Protein AF-A0A4U6WID3-F1 (afdb_monomer)

pLDDT: mean 82.36, std 12.95, range [45.88, 95.88]

Foldseek 3Di:
DPVCVPDDPLLVLLVVVLVVLLVVLVVVLVVCVVVVVDDRDDPVRSLVVSQVVLVVVCVVPNVSNVVVVPPVVVVVVVVVVVPDD

Organism: Setaria viridis (NCBI:txid4556)

Sequence (85 aa):
MQMRLGFNRHKRKGLDSSFMLISWTIWRERNDRVFGRLTAQSTAQITMAITQQAQLWIETGATMMSVLGWPAAAERASTLSTLAP

Secondary structure (DSSP, 8-state):
-GGGTT--HHHHHHHHHHHHHHHHHHHHHHHHHHTT-SPPPPHHHHHHHHHHHHHHHHHTT-HHHHTTTTTHHHHHHHHHHHS--

Solvent-accessible surface area (backbone atoms only — not comparable to full-atom values): 4874 Å² total; per-residue (Å²): 132,70,89,58,76,85,53,54,75,54,45,49,50,12,51,50,53,52,51,49,52,50,51,51,52,54,51,51,54,52,48,32,49,74,68,65,74,49,80,80,73,51,72,67,54,52,52,49,53,47,43,52,50,46,47,52,40,35,77,75,64,45,53,39,30,49,74,66,42,46,46,65,54,56,54,54,53,52,53,56,63,71,68,57,132

Radius of gyration: 14.48 Å; Cα contacts (8 Å, |Δi|>4): 56; chains: 1; bounding box: 28×35×40 Å

Mean predicted aligned error: 7.32 Å

Structure (mmCIF, N/CA/C/O backbone):
data_AF-A0A4U6WID3-F1
#
_entry.id   AF-A0A4U6WID3-F1
#
loop_
_atom_site.group_PDB
_atom_site.id
_atom_site.type_symbol
_atom_site.label_atom_id
_atom_site.label_alt_id
_atom_site.label_comp_id
_atom_site.label_asym_id
_atom_site.label_entity_id
_atom_site.label_seq_id
_atom_site.pdbx_PDB_ins_code
_atom_site.Cartn_x
_atom_site.Cartn_y
_atom_site.Cartn_z
_atom_site.occupancy
_atom_site.B_iso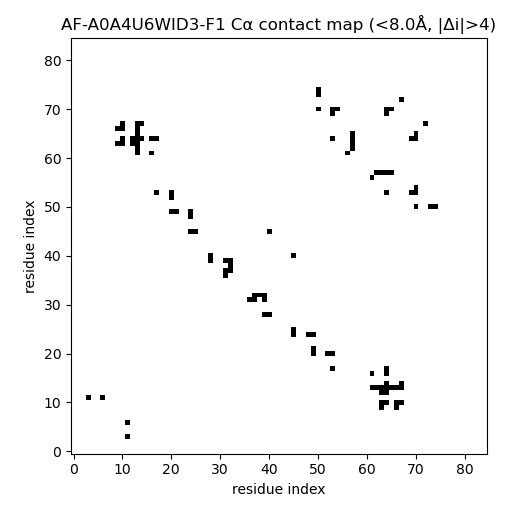_or_equiv
_atom_site.auth_seq_id
_atom_site.auth_comp_id
_atom_site.auth_asym_id
_atom_site.auth_atom_id
_atom_site.pdbx_PDB_model_num
ATOM 1 N N . MET A 1 1 ? -13.657 -4.102 -19.747 1.00 48.22 1 MET A N 1
ATOM 2 C CA . MET A 1 1 ? -12.187 -4.083 -19.978 1.00 48.22 1 MET A CA 1
ATOM 3 C C . MET A 1 1 ? -11.734 -2.986 -20.970 1.00 48.22 1 MET A C 1
ATOM 5 O O . MET A 1 1 ? -10.661 -3.099 -21.545 1.00 48.22 1 MET A O 1
ATOM 9 N N . GLN A 1 2 ? -12.483 -1.887 -21.151 1.00 54.53 2 GLN A N 1
ATOM 10 C CA . GLN A 1 2 ? -12.185 -0.861 -22.173 1.00 54.53 2 GLN A CA 1
ATOM 11 C C . GLN A 1 2 ? -11.138 0.189 -21.749 1.00 54.53 2 GLN A C 1
ATOM 13 O O . GLN A 1 2 ? -10.477 0.760 -22.607 1.00 54.53 2 GLN A O 1
ATOM 18 N N . MET A 1 3 ? -10.894 0.393 -20.446 1.00 57.84 3 MET A N 1
ATOM 19 C CA . MET A 1 3 ? -9.968 1.434 -19.950 1.00 57.84 3 MET A CA 1
ATOM 20 C C . MET A 1 3 ? -8.468 1.142 -20.167 1.00 57.84 3 MET A C 1
ATOM 22 O O . MET A 1 3 ? -7.619 1.951 -19.808 1.00 57.84 3 MET A O 1
ATOM 26 N N . ARG A 1 4 ? -8.109 -0.018 -20.735 1.00 59.75 4 ARG A N 1
ATOM 27 C CA . ARG A 1 4 ? -6.708 -0.368 -21.049 1.00 59.75 4 ARG A CA 1
ATOM 28 C C . ARG A 1 4 ? -6.276 0.087 -22.446 1.00 59.75 4 ARG A C 1
ATOM 30 O O . ARG A 1 4 ? -5.084 0.033 -22.755 1.00 59.75 4 ARG A O 1
ATOM 37 N N . LEU A 1 5 ? -7.229 0.492 -23.286 1.00 51.69 5 LEU A N 1
ATOM 38 C CA . LEU A 1 5 ? -7.002 0.943 -24.656 1.00 51.69 5 LEU A CA 1
ATOM 39 C C . LEU A 1 5 ? -6.412 2.358 -24.611 1.00 51.69 5 LEU A C 1
ATOM 41 O O . LEU A 1 5 ? -7.123 3.326 -24.379 1.00 51.69 5 LEU A O 1
ATOM 45 N N . GLY A 1 6 ? -5.089 2.456 -24.749 1.00 65.06 6 GLY A N 1
ATOM 46 C CA . GLY A 1 6 ? -4.337 3.718 -24.684 1.00 65.06 6 GLY A CA 1
ATOM 47 C C . GLY A 1 6 ? -3.127 3.670 -23.748 1.00 65.06 6 GLY A C 1
ATOM 48 O O . GLY A 1 6 ? -2.211 4.481 -23.868 1.00 65.06 6 GLY A O 1
ATOM 49 N N . PHE A 1 7 ? -3.059 2.678 -22.855 1.00 70.25 7 PHE A N 1
ATOM 50 C CA . PHE A 1 7 ? -1.895 2.490 -21.998 1.00 70.25 7 PHE A CA 1
ATOM 51 C C . PHE A 1 7 ? -0.832 1.623 -22.672 1.00 70.25 7 PHE A C 1
ATOM 53 O O . PHE A 1 7 ? -1.097 0.503 -23.119 1.00 70.25 7 PHE A O 1
ATOM 60 N N . ASN A 1 8 ? 0.410 2.115 -22.676 1.00 83.62 8 ASN A N 1
ATOM 61 C CA . ASN A 1 8 ? 1.556 1.294 -23.049 1.00 83.62 8 ASN A CA 1
ATOM 62 C C . ASN A 1 8 ? 1.701 0.094 -22.085 1.00 83.62 8 ASN A C 1
ATOM 64 O O . ASN A 1 8 ? 1.109 0.046 -21.001 1.00 83.62 8 ASN A O 1
ATOM 68 N N . ARG A 1 9 ? 2.506 -0.902 -22.472 1.00 83.56 9 ARG A N 1
ATOM 69 C CA . ARG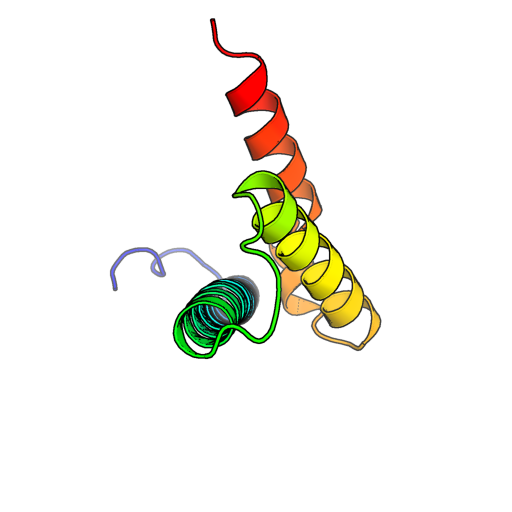 A 1 9 ? 2.671 -2.145 -21.699 1.00 83.56 9 ARG A CA 1
ATOM 70 C C . ARG A 1 9 ? 3.045 -1.902 -20.231 1.00 83.56 9 ARG A C 1
ATOM 72 O O . ARG A 1 9 ? 2.536 -2.611 -19.369 1.00 83.56 9 ARG A O 1
ATOM 79 N N . HIS A 1 10 ? 3.897 -0.918 -19.960 1.00 83.81 10 HIS A N 1
ATOM 80 C CA . HIS A 1 10 ? 4.377 -0.603 -18.615 1.00 83.81 10 HIS A CA 1
ATOM 81 C C . HIS A 1 10 ? 3.279 0.019 -17.748 1.00 83.81 10 HIS A C 1
ATOM 83 O O . HIS A 1 10 ? 3.055 -0.446 -16.635 1.00 83.81 10 HIS A O 1
ATOM 89 N N . LYS A 1 11 ? 2.507 0.968 -18.289 1.00 84.00 11 LYS A N 1
ATOM 90 C CA . LYS A 1 11 ? 1.370 1.575 -17.585 1.00 84.00 11 LYS A CA 1
ATOM 91 C C . LYS A 1 11 ? 0.266 0.557 -17.277 1.00 84.00 11 LYS A C 1
ATOM 93 O O . LYS A 1 11 ? -0.289 0.581 -16.187 1.00 84.00 11 LYS A O 1
ATOM 98 N N . ARG A 1 12 ? -0.003 -0.397 -18.181 1.00 87.12 12 ARG A N 1
ATOM 99 C CA . ARG A 1 12 ? -0.946 -1.502 -17.899 1.00 87.12 12 ARG A CA 1
ATOM 100 C C . ARG A 1 12 ? -0.470 -2.385 -16.746 1.00 87.12 12 ARG A C 1
ATOM 102 O O . ARG A 1 12 ? -1.269 -2.713 -15.882 1.00 87.12 12 ARG A O 1
ATOM 109 N N . LYS A 1 13 ? 0.823 -2.732 -16.717 1.00 87.44 13 LYS A N 1
ATOM 110 C CA . LYS A 1 13 ? 1.410 -3.511 -15.616 1.00 87.44 13 LYS A CA 1
ATOM 111 C C . LYS A 1 13 ? 1.351 -2.760 -14.289 1.00 87.44 13 LYS A C 1
ATOM 113 O O . LYS A 1 13 ? 0.958 -3.352 -13.296 1.00 87.44 13 LYS A O 1
ATOM 118 N N . GLY A 1 14 ? 1.693 -1.471 -14.287 1.00 89.31 14 GLY A N 1
ATOM 119 C CA . GLY A 1 14 ? 1.549 -0.625 -13.104 1.00 89.31 14 GLY A CA 1
ATOM 120 C C . GLY A 1 14 ? 0.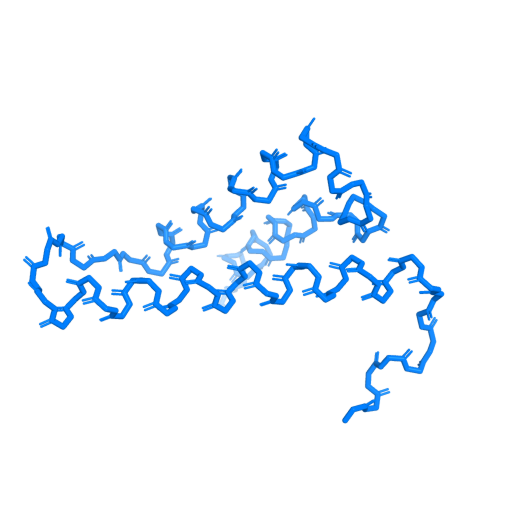113 -0.622 -12.587 1.00 89.31 14 GLY A C 1
ATOM 121 O O . GLY A 1 14 ? -0.103 -0.796 -11.394 1.00 89.31 14 GLY A O 1
ATOM 122 N N . LEU A 1 15 ? -0.865 -0.511 -13.493 1.00 88.75 15 LEU A N 1
ATOM 123 C CA . LEU A 1 15 ? -2.283 -0.459 -13.134 1.00 88.75 15 LEU A CA 1
ATOM 124 C C . LEU A 1 15 ? -2.744 -1.784 -12.526 1.00 88.75 15 LEU A C 1
ATOM 126 O O . LEU A 1 15 ? -3.483 -1.780 -11.548 1.00 88.75 15 LEU A O 1
ATOM 130 N N . ASP A 1 16 ? -2.276 -2.903 -13.077 1.00 90.44 16 ASP A N 1
ATOM 131 C CA . ASP A 1 16 ? -2.586 -4.241 -12.574 1.00 90.44 16 ASP A CA 1
ATOM 132 C C . ASP A 1 16 ? -2.023 -4.459 -11.176 1.00 90.44 16 ASP A C 1
ATOM 134 O O . ASP A 1 16 ? -2.744 -4.923 -10.294 1.00 90.44 16 ASP A O 1
ATOM 138 N N . SER A 1 17 ? -0.768 -4.065 -10.952 1.00 91.25 17 SER A N 1
ATOM 139 C CA . SER A 1 17 ? -0.135 -4.133 -9.635 1.00 91.25 17 SER A CA 1
ATOM 140 C C . SER A 1 17 ? -0.849 -3.244 -8.612 1.00 91.25 17 SER A C 1
ATOM 142 O O . SER A 1 17 ? -1.149 -3.708 -7.513 1.00 91.25 17 SER A O 1
ATOM 144 N N . SER A 1 18 ? -1.186 -2.000 -8.973 1.00 90.94 18 SER A N 1
ATOM 145 C CA . SER A 1 18 ? -1.947 -1.096 -8.101 1.00 90.94 18 SER A CA 1
ATOM 146 C C . SER A 1 18 ? -3.339 -1.649 -7.786 1.00 90.94 18 SER A C 1
ATOM 148 O O . SER A 1 18 ? -3.753 -1.650 -6.628 1.00 90.94 18 SER A O 1
ATOM 150 N N . PHE A 1 19 ? -4.052 -2.170 -8.788 1.00 91.69 19 PHE A N 1
ATOM 151 C CA . PHE A 1 19 ? -5.377 -2.764 -8.605 1.00 91.69 19 PHE A CA 1
ATOM 152 C C . PHE A 1 19 ? -5.333 -3.989 -7.685 1.00 91.69 19 PHE A C 1
ATOM 154 O O . PHE A 1 19 ? -6.179 -4.124 -6.798 1.00 91.69 19 PHE A O 1
ATOM 161 N N . MET A 1 20 ? -4.332 -4.855 -7.861 1.00 94.38 20 MET A N 1
ATOM 162 C CA . MET A 1 20 ? -4.114 -6.006 -6.987 1.00 94.38 20 MET A CA 1
ATOM 163 C C . MET A 1 20 ? -3.835 -5.577 -5.546 1.00 94.38 20 MET A C 1
ATOM 165 O O . MET A 1 20 ? -4.464 -6.107 -4.635 1.00 94.38 20 MET A O 1
ATOM 169 N N . LEU A 1 21 ? -2.961 -4.589 -5.326 1.00 93.81 21 LEU A N 1
ATOM 170 C CA . LEU A 1 21 ? -2.640 -4.089 -3.986 1.00 93.81 21 LEU A CA 1
ATOM 171 C C . LEU A 1 21 ? -3.869 -3.515 -3.264 1.00 93.81 21 LEU A C 1
ATOM 173 O O . LEU A 1 21 ? -4.103 -3.817 -2.089 1.00 93.81 21 LEU A O 1
ATOM 177 N N . ILE A 1 22 ? -4.662 -2.701 -3.967 1.00 93.12 22 ILE A N 1
ATOM 178 C CA . ILE A 1 22 ? -5.891 -2.106 -3.425 1.00 93.12 22 ILE A CA 1
ATOM 179 C C . ILE A 1 22 ? -6.879 -3.215 -3.054 1.00 93.12 22 ILE A C 1
ATOM 181 O O . ILE A 1 22 ? -7.366 -3.262 -1.924 1.00 93.12 22 ILE A O 1
ATOM 185 N N . SER A 1 23 ? -7.129 -4.141 -3.984 1.00 95.88 23 SER A N 1
ATOM 186 C CA . SER A 1 23 ? -8.064 -5.254 -3.785 1.00 95.88 23 SER A CA 1
ATOM 187 C C . SER A 1 23 ? -7.640 -6.146 -2.618 1.00 95.88 23 SER A C 1
ATOM 189 O O . SER A 1 23 ? -8.464 -6.482 -1.768 1.00 95.88 23 SER A O 1
ATOM 191 N N . TRP A 1 24 ? -6.348 -6.476 -2.534 1.00 95.12 24 TRP A N 1
ATOM 192 C CA . TRP A 1 24 ? -5.768 -7.251 -1.439 1.00 95.12 24 TRP A CA 1
ATOM 193 C C . TRP A 1 24 ? -5.963 -6.571 -0.083 1.00 95.12 24 TRP A C 1
ATOM 195 O O . TRP A 1 24 ? -6.400 -7.208 0.873 1.00 95.12 24 TRP A O 1
ATOM 205 N N . THR A 1 25 ? -5.684 -5.269 0.002 1.00 94.25 25 THR A N 1
ATOM 206 C CA . THR A 1 25 ? -5.786 -4.530 1.267 1.00 94.25 25 THR A CA 1
ATOM 207 C C . THR A 1 25 ? -7.235 -4.445 1.753 1.00 94.25 25 THR A C 1
ATOM 209 O O . THR A 1 25 ? -7.496 -4.667 2.933 1.00 94.25 25 THR A O 1
ATOM 212 N N . ILE A 1 26 ? -8.190 -4.210 0.844 1.00 93.19 26 ILE A N 1
ATOM 213 C CA . ILE A 1 26 ? -9.626 -4.202 1.172 1.00 93.19 26 ILE A CA 1
ATOM 214 C C . ILE A 1 26 ? -10.094 -5.590 1.621 1.00 93.19 26 ILE A C 1
ATOM 216 O O . ILE A 1 26 ? -10.849 -5.706 2.587 1.00 93.19 26 ILE A O 1
ATOM 220 N N . TRP A 1 27 ? -9.664 -6.645 0.925 1.00 94.81 27 TRP A N 1
ATOM 221 C CA . TRP A 1 27 ? -10.002 -8.017 1.295 1.00 94.81 27 TRP A CA 1
ATOM 222 C C . TRP A 1 27 ? -9.470 -8.377 2.686 1.00 94.81 27 TRP A C 1
ATOM 224 O O . TRP A 1 27 ? -10.223 -8.911 3.500 1.00 94.81 27 TRP A O 1
ATOM 234 N N . ARG A 1 28 ? -8.209 -8.034 2.982 1.00 92.94 28 ARG A N 1
ATOM 235 C CA . ARG A 1 28 ? -7.582 -8.277 4.288 1.00 92.94 28 ARG A CA 1
ATOM 236 C C . ARG A 1 28 ? -8.350 -7.582 5.409 1.00 92.94 28 ARG A C 1
ATOM 238 O O . ARG A 1 28 ? -8.758 -8.248 6.349 1.00 92.94 28 ARG A O 1
ATOM 245 N N . GLU A 1 29 ? -8.640 -6.292 5.253 1.00 93.81 29 GLU A N 1
ATOM 246 C CA . GLU A 1 29 ? -9.412 -5.521 6.236 1.00 93.81 29 GLU A CA 1
ATOM 247 C C . GLU A 1 29 ? -10.806 -6.118 6.480 1.00 93.81 29 GLU A C 1
ATOM 249 O O . GLU A 1 29 ? -11.261 -6.232 7.617 1.00 93.81 29 GLU A O 1
ATOM 254 N N . ARG A 1 30 ? -11.505 -6.540 5.417 1.00 91.31 30 ARG A N 1
ATOM 255 C CA . ARG A 1 30 ? -12.807 -7.205 5.566 1.00 91.31 30 ARG A CA 1
ATOM 256 C C . ARG A 1 30 ? -12.692 -8.515 6.337 1.00 91.31 30 ARG A C 1
ATOM 258 O O . ARG A 1 30 ? -13.542 -8.780 7.182 1.00 91.31 30 ARG A O 1
ATOM 265 N N . ASN A 1 31 ? -11.661 -9.311 6.073 1.00 93.00 31 ASN A N 1
ATOM 266 C CA . ASN A 1 31 ? -11.414 -10.534 6.829 1.00 93.00 31 ASN A CA 1
ATOM 267 C C . ASN A 1 31 ? -11.094 -10.243 8.293 1.00 93.00 31 ASN A C 1
ATOM 269 O O . ASN A 1 31 ? -11.675 -10.874 9.173 1.00 93.00 31 ASN A O 1
ATOM 273 N N . ASP A 1 32 ? -10.232 -9.271 8.572 1.00 91.81 32 ASP A N 1
ATOM 274 C CA . ASP A 1 32 ? -9.862 -8.929 9.944 1.00 91.81 32 ASP A CA 1
ATOM 275 C C . ASP A 1 32 ? -11.079 -8.470 10.761 1.00 91.81 32 ASP A C 1
ATOM 277 O O . ASP A 1 32 ? -11.215 -8.869 11.920 1.00 91.81 32 ASP A O 1
ATOM 281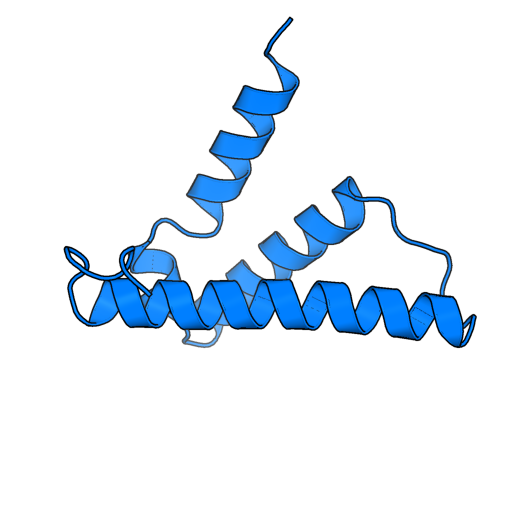 N N . ARG A 1 33 ? -12.023 -7.748 10.136 1.00 88.94 33 ARG A N 1
ATOM 282 C CA . ARG A 1 33 ? -13.324 -7.406 10.741 1.00 88.94 33 ARG A CA 1
ATOM 283 C C . ARG A 1 33 ? -14.199 -8.622 11.014 1.00 88.94 33 ARG A C 1
ATOM 285 O O . ARG A 1 33 ? -14.765 -8.722 12.096 1.00 88.94 33 ARG A O 1
ATOM 292 N N . VAL A 1 34 ? -14.333 -9.527 10.043 1.00 91.50 34 VAL A N 1
ATOM 293 C CA . VAL A 1 34 ? -15.175 -10.731 10.175 1.00 91.50 34 VAL A CA 1
ATOM 294 C C . VAL A 1 34 ? -14.664 -11.637 11.292 1.00 91.50 34 VAL A C 1
ATOM 296 O O . VAL A 1 34 ? -15.457 -12.180 12.054 1.00 91.50 34 VAL A O 1
ATOM 299 N N . PHE A 1 35 ? -13.345 -11.774 11.417 1.00 89.75 35 PHE A N 1
ATOM 300 C CA . PHE A 1 35 ? -12.721 -12.621 12.431 1.00 89.75 35 PHE A CA 1
ATOM 301 C C . PHE A 1 35 ? -12.396 -11.884 13.739 1.00 89.75 35 PHE A C 1
ATOM 303 O O . PHE A 1 35 ? -11.782 -12.483 14.619 1.00 89.75 35 PHE A O 1
ATOM 310 N N . GLY A 1 36 ? -12.771 -10.605 13.868 1.00 84.06 36 GLY A N 1
ATOM 311 C CA . GLY A 1 36 ? -12.537 -9.794 15.068 1.00 84.06 36 GLY A CA 1
ATOM 312 C C . GLY A 1 36 ? -11.064 -9.682 15.472 1.00 84.06 36 GLY A C 1
ATOM 313 O O . GLY A 1 36 ? -10.763 -9.531 16.653 1.00 84.06 36 GLY A O 1
ATOM 314 N N . ARG A 1 37 ? -10.136 -9.809 14.514 1.00 78.56 37 ARG A N 1
ATOM 315 C CA . ARG A 1 37 ? -8.690 -9.883 14.792 1.00 78.56 37 ARG A CA 1
ATOM 316 C C . ARG A 1 37 ? -8.093 -8.528 15.144 1.00 78.56 37 ARG A C 1
ATOM 318 O O . ARG A 1 37 ? -7.129 -8.468 15.900 1.00 78.56 37 ARG A O 1
ATOM 325 N N . LEU A 1 38 ? -8.647 -7.461 14.573 1.00 78.94 38 LEU A N 1
ATOM 326 C CA . LEU A 1 38 ? -8.187 -6.086 14.727 1.00 78.94 38 LEU A CA 1
ATOM 327 C C . LEU A 1 38 ? -9.388 -5.138 14.808 1.00 78.94 38 LEU A C 1
ATOM 329 O O . LEU A 1 38 ? -10.476 -5.438 14.309 1.00 78.94 38 LEU A O 1
ATOM 333 N N . THR A 1 39 ? -9.175 -3.968 15.408 1.00 84.00 39 THR A N 1
ATOM 334 C CA . THR A 1 39 ? -10.150 -2.874 15.376 1.00 84.00 39 THR A CA 1
ATOM 335 C C . THR A 1 39 ? -10.369 -2.419 13.935 1.00 84.00 39 THR A C 1
ATOM 337 O O . THR A 1 39 ? -9.406 -2.206 13.199 1.00 84.00 39 THR A O 1
ATOM 340 N N . ALA A 1 40 ? -11.634 -2.234 13.550 1.00 84.62 40 ALA A N 1
ATOM 341 C CA . ALA A 1 40 ? -12.016 -1.756 12.226 1.00 84.62 40 ALA A CA 1
ATOM 342 C C . ALA A 1 40 ? -11.283 -0.453 11.863 1.00 84.62 40 ALA A C 1
ATOM 344 O O . ALA A 1 40 ? -11.412 0.556 12.559 1.00 84.62 40 A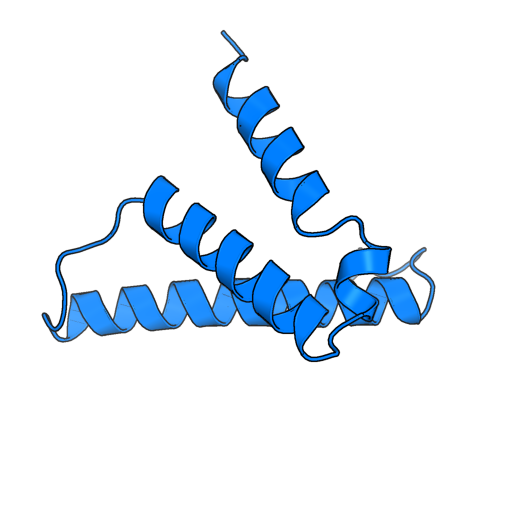LA A O 1
ATOM 345 N N . GLN A 1 41 ? -10.549 -0.469 10.751 1.00 87.69 41 GLN A N 1
ATOM 346 C CA . GLN A 1 41 ? -9.806 0.690 10.276 1.00 87.69 41 GLN A CA 1
ATOM 347 C C . GLN A 1 41 ? -10.739 1.705 9.599 1.00 87.69 41 GLN A C 1
ATOM 349 O O . GLN A 1 41 ? -11.721 1.355 8.940 1.00 87.69 41 GLN A O 1
ATOM 354 N N . SER A 1 42 ? -10.448 2.995 9.721 1.00 90.12 42 SER A N 1
ATOM 355 C CA . SER A 1 42 ? -11.156 4.012 8.942 1.00 90.12 42 SER A CA 1
ATOM 356 C C . SER A 1 42 ? -10.744 3.957 7.467 1.00 90.12 42 SER A C 1
ATOM 358 O O . SER A 1 42 ? -9.660 3.482 7.121 1.00 90.12 42 SER A O 1
ATOM 360 N N . THR A 1 43 ? -11.574 4.506 6.576 1.00 88.50 43 THR A N 1
ATOM 361 C CA . THR A 1 43 ? -11.227 4.629 5.149 1.00 88.50 43 THR A CA 1
ATOM 362 C C . THR A 1 43 ? -9.898 5.362 4.956 1.00 88.50 43 THR A C 1
ATOM 364 O O . THR A 1 43 ? -9.087 4.946 4.136 1.00 88.50 43 THR A O 1
ATOM 367 N N . ALA A 1 44 ? -9.627 6.399 5.755 1.00 88.06 44 ALA A N 1
ATOM 368 C CA . ALA A 1 44 ? -8.362 7.130 5.709 1.00 88.06 44 ALA A CA 1
ATOM 369 C C . ALA A 1 44 ? -7.163 6.245 6.091 1.00 88.06 44 ALA A C 1
ATOM 371 O O . ALA A 1 44 ? -6.138 6.278 5.415 1.00 88.06 44 ALA A O 1
ATOM 372 N N . GLN A 1 45 ? -7.303 5.413 7.128 1.00 90.12 45 GLN A N 1
ATOM 373 C CA . GLN A 1 45 ? -6.257 4.473 7.542 1.00 90.12 45 GLN A CA 1
ATOM 374 C C . GLN A 1 45 ? -5.984 3.415 6.468 1.00 90.12 45 GLN A C 1
ATOM 376 O O . GLN A 1 45 ? -4.825 3.116 6.189 1.00 90.12 45 GLN A O 1
ATOM 381 N N . ILE A 1 46 ? -7.032 2.898 5.821 1.00 91.88 46 ILE A N 1
ATOM 382 C CA . ILE A 1 46 ? -6.897 1.927 4.729 1.00 91.88 46 ILE A CA 1
ATOM 383 C C . ILE A 1 46 ? -6.200 2.569 3.525 1.00 91.88 46 ILE A C 1
ATOM 385 O O . ILE A 1 46 ? -5.258 1.991 2.987 1.00 91.88 46 ILE A O 1
ATOM 389 N N . THR A 1 47 ? -6.603 3.780 3.128 1.00 90.31 47 THR A N 1
ATOM 390 C CA . THR A 1 47 ? -5.950 4.525 2.040 1.00 90.31 47 THR A CA 1
ATOM 391 C C . THR A 1 47 ? -4.476 4.768 2.347 1.00 90.31 47 THR A C 1
ATOM 393 O O . THR A 1 47 ? -3.623 4.508 1.502 1.00 90.31 47 THR A O 1
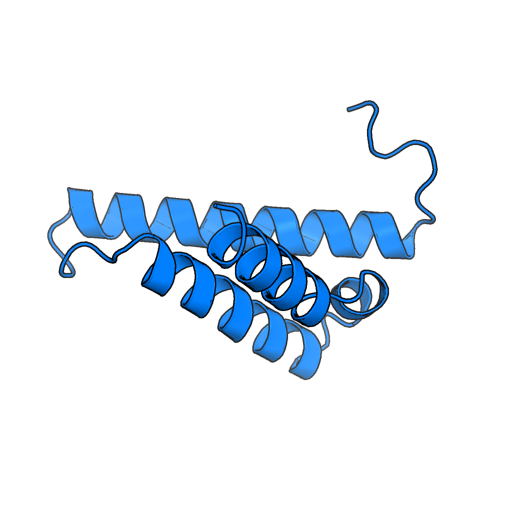ATOM 396 N N . MET A 1 48 ? -4.152 5.188 3.572 1.00 89.94 48 MET A N 1
ATOM 397 C CA . MET A 1 48 ? -2.770 5.417 3.989 1.00 89.94 48 MET A CA 1
ATOM 398 C C . MET A 1 48 ? -1.945 4.120 3.954 1.00 89.94 48 MET A C 1
ATOM 400 O O . MET A 1 48 ? -0.829 4.116 3.439 1.00 89.94 48 MET A O 1
ATOM 404 N N . ALA A 1 49 ? -2.516 2.998 4.403 1.00 91.88 49 ALA A N 1
ATOM 405 C CA . ALA A 1 49 ? -1.874 1.686 4.335 1.00 91.88 49 ALA A CA 1
ATOM 406 C C . ALA A 1 49 ? -1.648 1.207 2.889 1.00 91.88 49 ALA A C 1
ATOM 408 O O . ALA A 1 49 ? -0.644 0.554 2.600 1.00 91.88 49 ALA A O 1
ATOM 409 N N . ILE A 1 50 ? -2.558 1.519 1.962 1.00 93.31 50 ILE A N 1
ATOM 410 C CA . ILE A 1 50 ? -2.386 1.236 0.530 1.00 93.31 50 ILE A CA 1
ATOM 411 C C . ILE A 1 50 ? -1.220 2.058 -0.034 1.00 93.31 50 ILE A C 1
ATOM 413 O O . ILE A 1 50 ? -0.351 1.498 -0.703 1.00 93.31 50 ILE A O 1
ATOM 417 N N . THR A 1 51 ? -1.170 3.361 0.250 1.00 91.38 51 THR A N 1
ATOM 418 C CA . THR A 1 51 ? -0.103 4.265 -0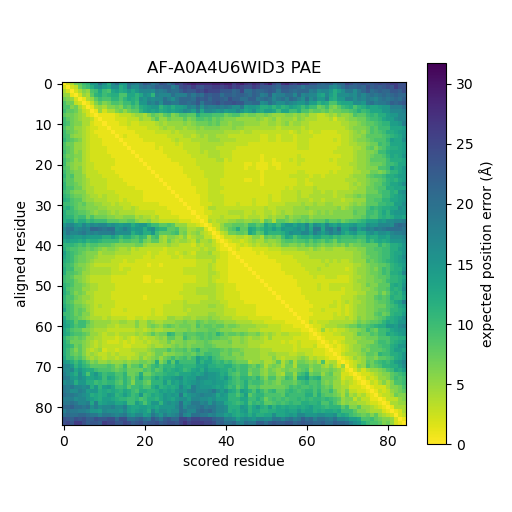.209 1.00 91.38 51 THR A CA 1
ATOM 419 C C . THR A 1 51 ? 1.266 3.834 0.324 1.00 91.38 51 THR A C 1
ATOM 421 O O . THR A 1 51 ? 2.218 3.718 -0.447 1.00 91.38 51 THR A O 1
ATOM 424 N N . GLN A 1 52 ? 1.359 3.506 1.616 1.00 91.50 52 GLN A N 1
ATOM 425 C CA . GLN A 1 52 ? 2.601 3.038 2.240 1.00 91.50 52 GLN A CA 1
ATOM 426 C C . GLN A 1 52 ? 3.078 1.704 1.652 1.00 91.50 52 GLN A C 1
ATOM 428 O O . GLN A 1 52 ? 4.247 1.568 1.296 1.00 91.50 52 GLN A O 1
ATOM 433 N N . GLN A 1 53 ? 2.180 0.725 1.486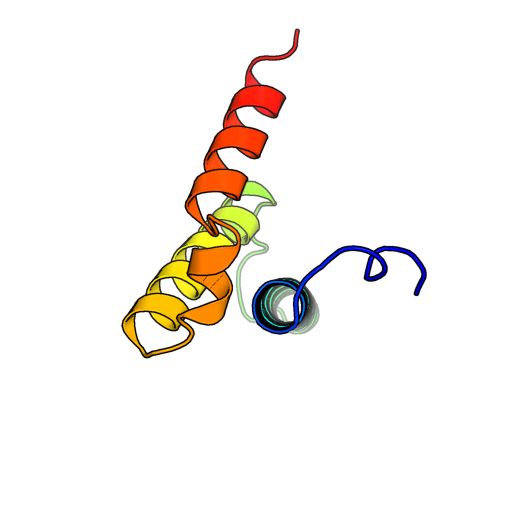 1.00 93.25 53 GLN A N 1
ATOM 434 C CA . GLN A 1 53 ? 2.536 -0.552 0.857 1.00 93.25 53 GLN A CA 1
ATOM 435 C C . GLN A 1 53 ? 2.973 -0.361 -0.599 1.00 93.25 53 GLN A C 1
ATOM 437 O O . GLN A 1 53 ? 3.896 -1.030 -1.052 1.00 93.25 53 GLN A O 1
ATOM 442 N N . ALA A 1 54 ? 2.352 0.564 -1.330 1.00 92.19 54 ALA A N 1
ATOM 443 C CA . ALA A 1 54 ? 2.744 0.859 -2.698 1.00 92.19 54 ALA A CA 1
ATOM 444 C C . ALA A 1 54 ? 4.157 1.438 -2.793 1.00 92.19 54 ALA A C 1
ATOM 446 O O . ALA A 1 54 ? 4.914 1.037 -3.676 1.00 92.19 54 ALA A O 1
ATOM 447 N N . GLN A 1 55 ? 4.512 2.347 -1.883 1.00 91.38 55 GLN A N 1
ATOM 448 C CA . GLN A 1 55 ? 5.861 2.899 -1.797 1.00 91.38 55 GLN A CA 1
ATOM 449 C C . GLN A 1 55 ? 6.884 1.788 -1.519 1.00 91.38 55 GLN A C 1
ATOM 451 O O . GLN A 1 55 ? 7.854 1.646 -2.261 1.00 91.38 55 GLN A O 1
ATOM 456 N N . LEU A 1 56 ? 6.596 0.918 -0.546 1.00 93.00 56 LEU A N 1
ATOM 457 C CA . LEU A 1 56 ? 7.439 -0.236 -0.230 1.00 93.00 56 LEU A CA 1
ATOM 458 C C . LEU A 1 56 ? 7.587 -1.197 -1.422 1.00 93.00 56 LEU A C 1
ATOM 460 O O . LEU A 1 56 ? 8.668 -1.720 -1.686 1.00 93.00 56 LEU A O 1
ATOM 464 N N . TRP A 1 57 ? 6.513 -1.437 -2.176 1.00 92.50 57 TRP A N 1
ATOM 465 C CA . TRP A 1 57 ? 6.564 -2.279 -3.374 1.00 92.50 57 TRP A CA 1
ATOM 466 C C . TRP A 1 57 ? 7.456 -1.668 -4.454 1.00 92.50 57 TRP A C 1
ATOM 468 O O . TRP A 1 57 ? 8.218 -2.387 -5.094 1.00 92.50 57 TRP A O 1
ATOM 478 N N . ILE A 1 58 ? 7.397 -0.351 -4.653 1.00 91.62 58 ILE A N 1
ATOM 479 C CA . ILE A 1 58 ? 8.263 0.349 -5.610 1.00 91.62 58 ILE A CA 1
ATOM 480 C C . ILE A 1 58 ? 9.729 0.231 -5.189 1.00 91.62 58 ILE A C 1
ATOM 482 O O . ILE A 1 58 ? 10.560 -0.137 -6.020 1.00 91.62 58 ILE A O 1
ATOM 486 N N . GLU A 1 59 ? 10.031 0.475 -3.913 1.00 89.94 59 GLU A N 1
ATOM 487 C CA . GLU A 1 59 ? 11.382 0.357 -3.343 1.00 89.94 59 GLU A CA 1
ATOM 488 C C . GLU A 1 59 ? 11.949 -1.062 -3.467 1.00 89.94 59 GLU A C 1
ATOM 490 O O . GLU A 1 59 ? 13.143 -1.241 -3.690 1.00 89.94 59 GLU A O 1
ATOM 495 N N . THR A 1 60 ? 11.086 -2.077 -3.405 1.00 91.62 60 THR A N 1
ATOM 496 C CA . THR A 1 60 ? 11.459 -3.494 -3.553 1.00 91.62 60 THR A CA 1
ATOM 497 C C . THR A 1 60 ? 11.416 -4.004 -5.000 1.00 91.62 60 THR A C 1
ATOM 499 O O . THR A 1 60 ? 11.667 -5.184 -5.242 1.00 91.62 60 THR A O 1
ATOM 502 N N . GLY A 1 61 ? 11.160 -3.132 -5.985 1.00 88.38 61 GLY A N 1
ATOM 503 C CA . GLY A 1 61 ? 11.338 -3.438 -7.410 1.00 88.38 61 GLY A CA 1
ATOM 504 C C . GLY A 1 61 ? 10.075 -3.407 -8.276 1.00 88.38 61 GLY A C 1
ATOM 505 O O . GLY A 1 61 ? 10.168 -3.621 -9.487 1.00 88.38 61 GLY A O 1
ATOM 506 N N . ALA A 1 62 ? 8.901 -3.073 -7.730 1.00 89.00 62 ALA A N 1
ATOM 507 C CA . ALA A 1 62 ? 7.665 -2.857 -8.493 1.00 89.00 62 ALA A CA 1
ATOM 508 C C . ALA A 1 62 ? 7.662 -1.505 -9.244 1.00 89.00 62 ALA A C 1
ATOM 510 O O . ALA A 1 62 ? 6.700 -0.736 -9.213 1.00 89.00 62 ALA A O 1
ATOM 511 N N . THR A 1 63 ? 8.738 -1.220 -9.976 1.00 87.94 63 THR A N 1
ATOM 512 C CA . THR A 1 63 ? 9.006 0.049 -10.678 1.00 87.94 63 THR A CA 1
ATOM 513 C C . THR A 1 63 ? 7.938 0.429 -11.706 1.00 87.94 63 THR A C 1
ATOM 515 O O . THR A 1 63 ? 7.794 1.590 -12.064 1.00 87.94 63 THR A O 1
ATOM 518 N N . MET A 1 64 ? 7.122 -0.519 -12.172 1.00 88.06 64 MET A N 1
ATOM 519 C CA . MET A 1 64 ? 6.021 -0.223 -13.098 1.00 88.06 64 MET A CA 1
ATOM 520 C C . MET A 1 64 ? 4.910 0.620 -12.461 1.00 88.06 64 MET A C 1
ATOM 522 O O . MET A 1 64 ? 4.172 1.291 -13.181 1.00 88.06 64 MET A O 1
ATOM 526 N N . MET A 1 65 ? 4.788 0.611 -11.131 1.00 85.56 65 MET A N 1
ATOM 527 C CA . MET A 1 65 ? 3.827 1.448 -10.411 1.00 85.56 65 MET A CA 1
ATOM 528 C C . MET A 1 65 ? 4.266 2.920 -10.407 1.00 85.56 65 MET A C 1
ATOM 530 O O . MET A 1 65 ? 3.428 3.800 -10.595 1.00 85.56 65 MET A O 1
ATOM 534 N N . SER A 1 66 ? 5.571 3.210 -10.331 1.00 86.31 66 SER A N 1
ATOM 535 C CA . SER A 1 66 ? 6.069 4.593 -10.393 1.00 86.31 66 SER A CA 1
ATOM 536 C C . SER A 1 66 ? 5.885 5.229 -11.777 1.00 86.31 66 SER A C 1
ATOM 538 O O . SER A 1 66 ? 5.672 6.435 -11.875 1.00 86.31 66 SER A O 1
ATOM 540 N N . VAL A 1 67 ? 5.838 4.428 -12.852 1.00 85.69 67 VAL A N 1
ATOM 541 C CA . VAL A 1 67 ? 5.509 4.889 -14.221 1.00 85.69 67 VAL A CA 1
ATOM 542 C C . VAL A 1 67 ? 4.090 5.473 -14.316 1.00 85.69 67 VAL A C 1
ATOM 544 O O . VAL A 1 67 ? 3.801 6.267 -15.215 1.00 85.69 67 VAL A O 1
ATOM 547 N N . LEU A 1 68 ? 3.193 5.108 -13.394 1.00 82.81 68 LEU A N 1
ATOM 548 C CA . LEU A 1 68 ? 1.868 5.719 -13.268 1.00 82.81 68 LEU A CA 1
ATOM 549 C C . LEU A 1 68 ? 1.859 7.005 -12.429 1.00 82.81 68 LEU A C 1
ATOM 551 O O . LEU A 1 68 ? 0.808 7.625 -12.295 1.00 82.81 68 LEU A O 1
ATOM 555 N N . GLY A 1 69 ? 2.992 7.398 -11.844 1.00 82.56 69 GLY A N 1
ATOM 556 C CA . GLY A 1 69 ? 3.047 8.436 -10.816 1.00 82.56 69 GLY A CA 1
ATOM 557 C C . GLY A 1 69 ? 2.468 7.979 -9.473 1.00 82.56 69 GLY A C 1
ATOM 558 O O . GLY A 1 69 ? 2.157 8.812 -8.628 1.00 82.56 69 GLY A O 1
ATOM 559 N N . TRP A 1 70 ? 2.287 6.672 -9.270 1.00 80.19 70 TRP A N 1
ATOM 560 C CA . TRP A 1 70 ? 1.791 6.094 -8.024 1.00 80.19 70 TRP A CA 1
ATOM 561 C C . TRP A 1 70 ? 2.940 5.935 -7.007 1.00 80.19 70 TRP A C 1
ATOM 563 O O . TRP A 1 70 ? 4.037 5.573 -7.433 1.00 80.19 70 TRP A O 1
ATOM 573 N N . PRO A 1 71 ? 2.728 6.163 -5.694 1.00 79.25 71 PRO A N 1
ATOM 574 C CA . PRO A 1 71 ? 1.475 6.573 -5.051 1.00 79.25 71 PRO A CA 1
ATOM 575 C C . PRO A 1 71 ? 1.239 8.097 -4.993 1.00 79.25 71 PRO A C 1
ATOM 577 O O . PRO A 1 71 ? 0.144 8.518 -4.631 1.00 79.25 71 PRO A O 1
ATOM 580 N N . ALA A 1 72 ? 2.197 8.932 -5.410 1.00 76.56 72 ALA A N 1
ATOM 581 C CA . ALA A 1 72 ? 2.106 10.399 -5.323 1.00 76.56 72 ALA A CA 1
ATOM 582 C C . ALA A 1 72 ? 0.867 11.007 -6.025 1.00 76.56 72 ALA A C 1
ATOM 584 O O . ALA A 1 72 ? 0.285 11.986 -5.561 1.00 76.56 72 ALA A O 1
ATOM 585 N N . ALA A 1 73 ? 0.415 10.424 -7.137 1.00 67.19 73 ALA A N 1
ATOM 586 C CA . ALA A 1 73 ? -0.815 10.830 -7.819 1.00 67.19 73 ALA A CA 1
ATOM 587 C C . ALA A 1 73 ? -2.079 10.572 -6.973 1.00 67.19 73 ALA A C 1
ATOM 589 O O . ALA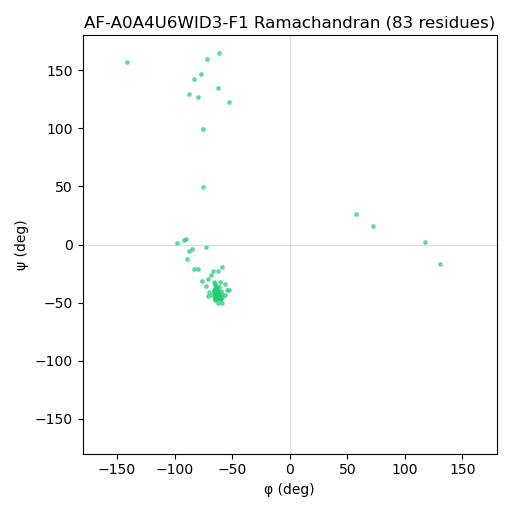 A 1 73 ? -3.039 11.338 -7.051 1.00 67.19 73 ALA A O 1
ATOM 590 N N . ALA A 1 74 ? -2.072 9.526 -6.143 1.00 67.19 74 ALA A N 1
ATOM 591 C CA . ALA A 1 74 ? -3.176 9.171 -5.253 1.00 67.19 74 ALA A CA 1
ATOM 592 C C . ALA A 1 74 ? -3.338 10.181 -4.113 1.00 67.19 74 ALA A C 1
ATOM 594 O O . ALA A 1 74 ? -4.454 10.575 -3.771 1.00 67.19 74 ALA A O 1
ATOM 595 N N . GLU A 1 75 ? -2.212 10.624 -3.550 1.00 68.56 75 GLU A N 1
ATOM 596 C CA . GLU A 1 75 ? -2.183 11.625 -2.482 1.00 68.56 75 GLU A CA 1
ATOM 597 C C . GLU A 1 75 ? -2.733 12.961 -2.981 1.00 68.56 75 GLU A C 1
ATOM 599 O O . GLU A 1 75 ? -3.586 13.557 -2.327 1.00 68.56 75 GLU A O 1
ATOM 604 N N . ARG A 1 76 ? -2.338 13.382 -4.190 1.00 66.31 76 ARG A N 1
ATOM 605 C CA . ARG A 1 76 ? -2.849 14.609 -4.827 1.00 66.31 76 ARG A CA 1
ATOM 606 C C . ARG A 1 76 ? -4.346 14.533 -5.126 1.00 66.31 76 ARG A C 1
ATOM 608 O O . ARG A 1 76 ? -5.054 15.511 -4.929 1.00 66.31 76 ARG A O 1
ATOM 615 N N . ALA A 1 77 ? -4.848 13.388 -5.584 1.00 61.81 77 ALA A N 1
ATOM 616 C CA . ALA A 1 77 ? -6.285 13.209 -5.793 1.00 61.81 77 ALA A CA 1
ATOM 617 C C . ALA A 1 77 ? -7.069 13.265 -4.467 1.00 61.81 77 ALA A C 1
ATOM 619 O O . ALA A 1 77 ? -8.146 13.854 -4.407 1.00 61.81 77 ALA A O 1
ATOM 620 N N . SER A 1 78 ? -6.504 12.704 -3.394 1.00 62.41 78 SER A N 1
ATOM 621 C CA . SER A 1 78 ? -7.118 12.719 -2.063 1.00 62.41 78 SER A CA 1
ATOM 622 C C . SER A 1 78 ? -7.174 14.132 -1.474 1.00 62.41 78 SER A C 1
ATOM 624 O O . SER A 1 78 ? -8.211 14.530 -0.954 1.00 62.41 78 SER A O 1
ATOM 626 N N . THR A 1 79 ? -6.102 14.926 -1.594 1.00 64.69 79 THR A N 1
ATOM 627 C CA . THR A 1 79 ? -6.088 16.314 -1.096 1.00 64.69 79 THR A CA 1
ATOM 628 C C . THR A 1 79 ? -7.060 17.211 -1.853 1.00 64.69 79 THR A C 1
ATOM 630 O O . THR A 1 79 ? -7.750 18.014 -1.232 1.00 64.69 79 THR A O 1
ATOM 633 N N . LEU A 1 80 ? -7.178 17.040 -3.173 1.00 67.88 80 LEU A N 1
ATOM 634 C CA . LEU A 1 80 ? -8.156 17.769 -3.984 1.00 67.88 80 LEU A CA 1
ATOM 635 C C . LEU A 1 80 ? -9.603 17.409 -3.618 1.00 67.88 80 LEU A C 1
ATOM 637 O O . LEU A 1 80 ? -10.462 18.284 -3.636 1.00 67.88 80 LEU A O 1
ATOM 641 N N . SER A 1 81 ? -9.872 16.156 -3.236 1.00 60.22 81 SER A N 1
ATOM 642 C CA . SER A 1 81 ? -11.200 15.737 -2.767 1.00 60.22 81 SER A CA 1
ATOM 643 C C . SER A 1 81 ? -11.563 16.303 -1.391 1.00 60.22 81 SER A C 1
ATOM 645 O O . SER A 1 81 ? -12.743 16.489 -1.120 1.00 60.22 81 SER A O 1
ATOM 647 N N . THR A 1 82 ? -10.582 16.560 -0.522 1.00 62.25 82 THR A N 1
ATOM 648 C CA . THR A 1 82 ? -10.799 17.130 0.822 1.00 62.25 82 THR A CA 1
ATOM 649 C C . THR A 1 82 ? -11.007 18.649 0.794 1.00 62.25 82 THR A C 1
ATOM 651 O O . THR A 1 82 ? -11.565 19.209 1.731 1.00 62.25 82 THR A O 1
ATOM 654 N N . LEU A 1 83 ? -10.554 19.324 -0.267 1.00 64.69 83 LEU A N 1
ATOM 655 C CA . LEU A 1 83 ? -10.634 20.782 -0.428 1.00 64.69 83 LEU A CA 1
ATOM 656 C C . LEU A 1 83 ? -11.830 21.248 -1.280 1.00 64.69 83 LEU A C 1
ATOM 658 O O . LEU A 1 83 ? -11.964 22.446 -1.525 1.00 64.69 83 LEU A O 1
ATOM 662 N N . ALA A 1 84 ? -12.678 20.330 -1.750 1.00 45.88 84 ALA A N 1
ATOM 663 C CA . ALA A 1 84 ? -13.914 20.680 -2.444 1.00 45.88 84 ALA A CA 1
ATOM 664 C C . ALA A 1 84 ? -15.006 21.061 -1.412 1.00 45.88 84 ALA A C 1
ATOM 666 O O . ALA A 1 84 ? -15.205 20.284 -0.476 1.00 45.88 84 ALA A O 1
ATOM 667 N N . PRO A 1 85 ? -15.657 22.237 -1.542 1.00 52.31 85 PRO A N 1
ATOM 668 C CA . PRO A 1 85 ? -16.683 22.715 -0.609 1.00 52.31 85 PRO A CA 1
ATOM 669 C C . PRO A 1 85 ? -17.982 21.903 -0.658 1.00 52.31 85 PRO A C 1
ATOM 671 O O . PRO A 1 85 ? -18.312 21.364 -1.741 1.00 52.31 85 PRO A O 1
#